Protein AF-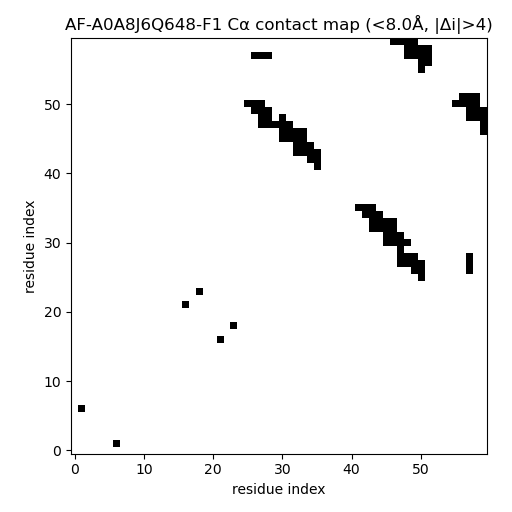A0A8J6Q648-F1 (afdb_monomer)

Structure (mmCIF, N/CA/C/O backbone):
data_AF-A0A8J6Q648-F1
#
_entry.id   AF-A0A8J6Q648-F1
#
loop_
_atom_site.group_PDB
_atom_site.id
_atom_site.type_symbol
_atom_site.label_atom_id
_atom_site.label_alt_id
_atom_site.label_comp_id
_atom_site.label_asym_id
_atom_site.label_entity_id
_atom_site.label_seq_id
_atom_site.pdbx_PDB_ins_code
_atom_site.Cartn_x
_atom_site.Cartn_y
_atom_site.Cartn_z
_atom_site.occupancy
_atom_site.B_iso_or_equiv
_atom_site.auth_seq_id
_atom_site.auth_comp_id
_atom_site.auth_asym_id
_atom_site.auth_atom_id
_atom_site.pdbx_PDB_model_num
ATOM 1 N N . MET A 1 1 ? -29.348 -17.487 30.263 1.00 56.50 1 MET A N 1
ATOM 2 C CA . MET A 1 1 ? -27.923 -17.809 30.053 1.00 56.50 1 MET A CA 1
ATOM 3 C C . MET A 1 1 ? -27.728 -17.900 28.560 1.00 56.50 1 MET A C 1
ATOM 5 O O . MET A 1 1 ? -28.457 -18.660 27.939 1.00 56.50 1 MET A O 1
ATOM 9 N N . SER A 1 2 ? -26.857 -17.075 27.992 1.00 69.06 2 SER A N 1
ATOM 10 C CA . SER A 1 2 ? -26.524 -17.139 26.568 1.00 69.06 2 SER A CA 1
ATOM 11 C C . SER A 1 2 ? -25.807 -18.459 26.293 1.00 69.06 2 SER A C 1
ATOM 13 O O . SER A 1 2 ? -24.945 -18.848 27.088 1.00 69.06 2 SER A O 1
ATOM 15 N N . ASN A 1 3 ? -26.159 -19.159 25.216 1.00 87.19 3 ASN A N 1
ATOM 16 C CA . ASN A 1 3 ? -25.386 -20.327 24.811 1.00 87.19 3 ASN A CA 1
ATOM 17 C C . ASN A 1 3 ? -24.021 -19.858 24.295 1.00 87.19 3 ASN A C 1
ATOM 19 O O . ASN A 1 3 ? -23.887 -18.759 23.762 1.00 87.19 3 ASN A O 1
ATOM 23 N N . ILE A 1 4 ? -22.995 -20.698 24.435 1.00 89.62 4 ILE A N 1
ATOM 24 C CA . ILE A 1 4 ? -21.637 -20.398 23.945 1.00 89.62 4 ILE A CA 1
ATOM 25 C C . ILE A 1 4 ? -21.650 -20.031 22.451 1.00 89.62 4 ILE A C 1
ATOM 27 O O . ILE A 1 4 ? -20.893 -19.165 22.028 1.00 89.62 4 ILE A O 1
ATOM 31 N N . SER A 1 5 ? -22.553 -20.630 21.671 1.00 88.50 5 SER A N 1
ATOM 32 C CA . SER A 1 5 ? -22.790 -20.294 20.264 1.00 88.50 5 SER A CA 1
ATOM 33 C C . SER A 1 5 ? -23.134 -18.821 20.042 1.00 88.50 5 SER A C 1
ATOM 35 O O . SER A 1 5 ? -22.602 -18.205 19.125 1.00 88.50 5 SER A O 1
ATOM 37 N N . ASP A 1 6 ? -23.974 -18.249 20.901 1.00 89.06 6 ASP A N 1
ATOM 38 C CA . ASP A 1 6 ? -24.476 -16.880 20.754 1.00 89.06 6 ASP A CA 1
ATOM 39 C C . ASP A 1 6 ? -23.367 -15.868 21.070 1.00 89.06 6 ASP A C 1
ATOM 41 O O . ASP A 1 6 ? -23.264 -14.819 20.440 1.00 89.06 6 ASP A O 1
ATOM 45 N N . ILE A 1 7 ? -22.496 -16.220 22.022 1.00 91.62 7 ILE A N 1
ATOM 46 C CA . ILE A 1 7 ? -21.304 -15.439 22.369 1.00 91.62 7 ILE A CA 1
ATOM 47 C C . ILE A 1 7 ? -20.318 -15.447 21.197 1.00 91.62 7 ILE A C 1
ATOM 49 O O . ILE A 1 7 ? -19.851 -14.392 20.780 1.00 91.62 7 ILE A O 1
ATOM 53 N N . LEU A 1 8 ? -20.037 -16.625 20.632 1.00 89.69 8 LEU A N 1
ATOM 54 C CA . LEU A 1 8 ? -19.116 -16.764 19.500 1.00 89.69 8 LEU A CA 1
ATOM 55 C C . LEU A 1 8 ? -19.614 -16.026 18.255 1.00 89.69 8 LEU A C 1
ATOM 57 O O . LEU A 1 8 ? -18.815 -15.425 17.541 1.00 89.69 8 LEU A O 1
ATOM 61 N N . GLN A 1 9 ? -20.921 -16.050 18.002 1.00 88.69 9 GLN A N 1
ATOM 62 C CA . GLN A 1 9 ? -21.503 -15.324 16.883 1.00 88.69 9 GLN A CA 1
ATOM 63 C C . GLN A 1 9 ? -21.395 -13.803 17.070 1.00 88.69 9 GLN A C 1
ATOM 65 O O . GLN A 1 9 ? -21.019 -13.108 16.129 1.00 88.69 9 GLN A O 1
ATOM 70 N N . GLY A 1 10 ? -21.633 -13.297 18.284 1.00 89.44 10 GLY A N 1
ATOM 71 C CA . GLY A 1 10 ? -21.452 -11.877 18.598 1.00 89.44 10 GLY A CA 1
ATOM 72 C C . GLY A 1 10 ? -20.000 -11.403 18.462 1.00 89.44 10 GLY A C 1
ATOM 73 O O . GLY A 1 10 ? -19.759 -10.331 17.913 1.00 89.44 10 GLY A O 1
ATOM 74 N N . GLU A 1 11 ? -19.030 -12.205 18.906 1.00 87.50 11 GLU A N 1
ATOM 75 C CA . GLU A 1 11 ? -17.596 -11.921 18.730 1.00 87.50 11 GLU A CA 1
ATOM 76 C C . GLU A 1 11 ? -17.209 -11.892 17.243 1.00 87.50 11 GLU A C 1
ATOM 78 O O . GLU A 1 11 ? -16.557 -10.950 16.799 1.00 87.50 11 GLU A O 1
ATOM 83 N N . TYR A 1 12 ? -17.672 -12.868 16.453 1.00 85.31 12 TYR A N 1
ATOM 84 C CA . TYR A 1 12 ? -17.402 -12.941 15.013 1.00 85.31 12 TYR A CA 1
ATOM 85 C C . TYR A 1 12 ? -17.984 -11.747 14.242 1.00 85.31 12 TYR A C 1
ATOM 87 O O . TYR A 1 12 ? -17.302 -11.128 13.423 1.00 85.31 12 TYR A O 1
ATOM 95 N N . GLU A 1 13 ? -19.241 -11.396 14.513 1.00 84.88 13 GLU A N 1
ATOM 96 C CA . GLU A 1 13 ? -19.906 -10.250 13.886 1.00 84.88 13 GLU A CA 1
ATOM 97 C C . GLU A 1 13 ? -19.278 -8.921 14.326 1.00 84.88 13 GLU A C 1
ATOM 99 O O . GLU A 1 13 ? -19.155 -8.005 13.513 1.00 84.88 13 GLU A O 1
ATOM 104 N N . SER A 1 14 ? -18.824 -8.825 15.579 1.00 83.00 14 SER A N 1
ATOM 105 C CA . SER A 1 14 ? -18.097 -7.668 16.105 1.00 83.00 14 SER A CA 1
ATOM 106 C C . SER A 1 14 ? -16.715 -7.521 15.473 1.00 83.00 14 SER A C 1
ATOM 108 O O . SER A 1 14 ? -16.352 -6.415 15.088 1.00 83.00 14 SER A O 1
ATOM 110 N N . GLU A 1 15 ? -15.938 -8.596 15.327 1.00 77.75 15 GLU A N 1
ATOM 111 C CA . GLU A 1 15 ? -14.618 -8.564 14.683 1.00 77.75 15 GLU A CA 1
ATOM 112 C C . GLU A 1 15 ? -14.741 -8.164 13.209 1.00 77.75 15 GLU A C 1
ATOM 114 O O . GLU A 1 15 ? -14.072 -7.231 12.764 1.00 77.75 15 GLU A O 1
ATOM 119 N N . TYR A 1 16 ? -15.670 -8.792 12.481 1.00 75.38 16 TYR A N 1
ATOM 120 C CA . TYR A 1 16 ? -15.956 -8.450 11.091 1.00 75.38 16 TYR A CA 1
ATOM 121 C C . TYR A 1 16 ? -16.456 -7.003 10.978 1.00 75.38 16 TYR A C 1
ATOM 123 O O . TYR A 1 16 ? -15.909 -6.211 10.217 1.00 75.38 16 TYR A O 1
ATOM 131 N N . GLY A 1 17 ? -17.448 -6.614 11.780 1.00 72.19 17 GLY A N 1
ATOM 132 C CA . GLY A 1 17 ? -17.966 -5.249 11.815 1.00 72.19 17 GLY A CA 1
ATOM 133 C C . GLY A 1 17 ? -16.864 -4.234 12.097 1.00 72.19 17 GLY A C 1
ATOM 134 O O . GLY A 1 17 ? -16.681 -3.306 11.323 1.00 72.19 17 GLY A O 1
ATOM 135 N N . ASN A 1 18 ? -16.053 -4.447 13.131 1.00 69.44 18 ASN A N 1
ATOM 136 C CA . ASN A 1 18 ? -14.955 -3.554 13.487 1.00 69.44 18 ASN A CA 1
ATOM 137 C C . ASN A 1 18 ? -13.864 -3.495 12.412 1.00 69.44 18 ASN A C 1
ATOM 139 O O . ASN A 1 18 ? -13.354 -2.414 12.159 1.00 69.44 18 ASN A O 1
ATOM 143 N N . GLU A 1 19 ? -13.502 -4.589 11.746 1.00 67.19 19 GLU A N 1
ATOM 144 C CA . GLU A 1 19 ? -12.465 -4.553 10.706 1.00 67.19 19 GLU A CA 1
ATOM 145 C C . GLU A 1 19 ? -12.899 -3.771 9.449 1.00 67.19 19 GLU A C 1
ATOM 147 O O . GLU A 1 19 ? -12.064 -3.142 8.789 1.00 67.19 19 GLU A O 1
ATOM 152 N N . TYR A 1 20 ? -14.199 -3.769 9.131 1.00 61.62 20 TYR A N 1
ATOM 153 C CA . TYR A 1 20 ? -14.745 -3.043 7.981 1.00 61.62 2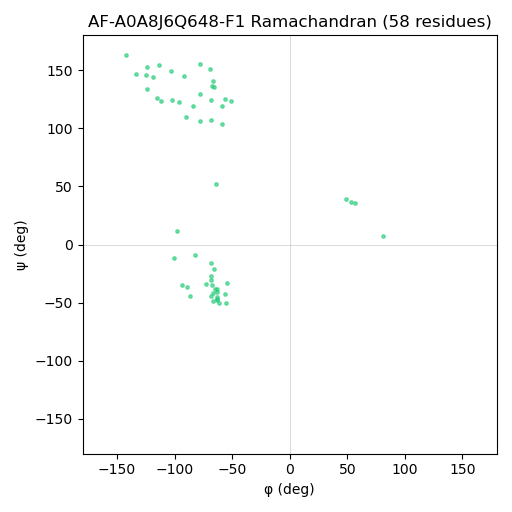0 TYR A CA 1
ATOM 154 C C . TYR A 1 20 ? -15.264 -1.628 8.323 1.00 61.62 20 TYR A C 1
ATOM 156 O O . TYR A 1 20 ? -15.095 -0.733 7.490 1.00 61.62 20 TYR A O 1
ATOM 164 N N . ASP A 1 21 ? -15.840 -1.403 9.515 1.00 59.69 21 ASP A N 1
ATOM 165 C CA . ASP A 1 21 ? -16.366 -0.101 9.978 1.00 59.69 21 ASP A CA 1
ATOM 166 C C . ASP A 1 21 ? -15.330 0.753 10.709 1.00 59.69 21 ASP A C 1
ATOM 168 O O . ASP A 1 21 ? -15.328 1.97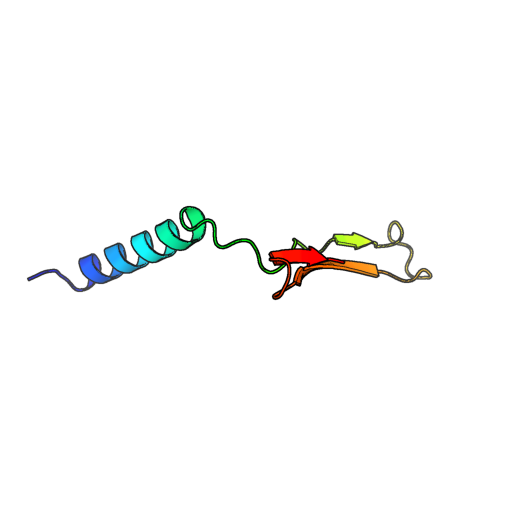9 10.541 1.00 59.69 21 ASP A O 1
ATOM 172 N N . LEU A 1 22 ? -14.420 0.163 11.501 1.00 58.16 22 LEU A N 1
ATOM 173 C CA . LEU A 1 22 ? -13.259 0.930 11.935 1.00 58.16 22 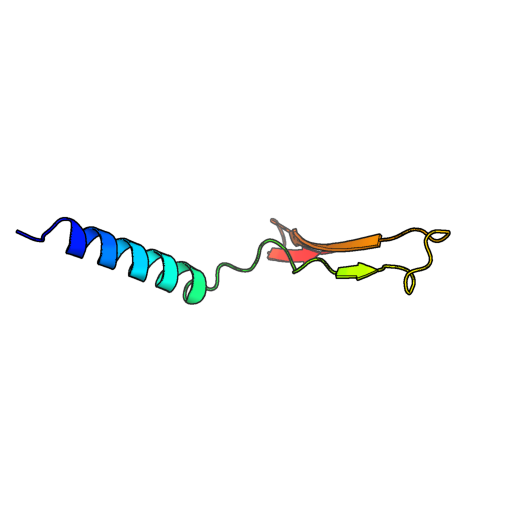LEU A CA 1
ATOM 174 C C . LEU A 1 22 ? -12.439 1.137 10.677 1.00 58.16 22 LEU A C 1
ATOM 176 O O . LEU A 1 22 ? -11.768 0.242 10.168 1.00 58.16 22 LEU A O 1
ATOM 180 N N . SER A 1 23 ? -12.467 2.369 10.190 1.00 59.66 23 SER A N 1
ATOM 181 C CA . SER A 1 23 ? -11.563 2.896 9.184 1.00 59.66 23 SER A CA 1
ATOM 182 C C . SER A 1 23 ? -10.124 2.915 9.722 1.00 59.66 23 SER A C 1
ATOM 184 O O . SER A 1 23 ? -9.476 3.967 9.721 1.00 59.66 23 SER A O 1
ATOM 186 N N . VAL A 1 24 ? -9.619 1.792 10.248 1.00 67.19 24 VAL A N 1
ATOM 187 C CA . VAL A 1 24 ? -8.236 1.607 10.658 1.00 67.19 24 VAL A CA 1
ATOM 188 C C . VAL A 1 24 ? -7.449 1.868 9.402 1.00 67.19 24 VAL A C 1
ATOM 190 O O . VAL A 1 24 ? -7.459 1.107 8.432 1.00 67.19 24 VAL A O 1
ATOM 193 N N . GLN A 1 25 ? -6.860 3.054 9.372 1.00 72.12 25 GLN A N 1
ATOM 194 C CA . GLN A 1 25 ? -6.219 3.529 8.179 1.00 72.12 25 GLN A CA 1
ATOM 195 C C . GLN A 1 25 ? -5.137 2.521 7.821 1.00 72.12 25 GLN A C 1
ATOM 197 O O . GLN A 1 25 ? -4.237 2.253 8.619 1.00 72.12 25 GLN A O 1
ATOM 202 N N . LYS A 1 26 ? -5.266 1.930 6.629 1.00 78.62 26 LYS A N 1
ATOM 203 C CA . LYS A 1 26 ? -4.420 0.812 6.216 1.00 78.62 26 LYS A CA 1
ATOM 204 C C . LYS A 1 26 ? -2.957 1.184 6.429 1.00 78.62 26 LYS A C 1
ATOM 206 O O . LYS A 1 26 ? -2.492 2.207 5.913 1.00 78.62 26 LYS A O 1
ATOM 211 N N . GLN A 1 27 ? -2.266 0.361 7.214 1.00 86.00 27 GLN A N 1
ATOM 212 C CA . GLN A 1 27 ? -0.846 0.544 7.518 1.00 86.00 27 GLN A CA 1
ATOM 213 C C . GLN A 1 27 ? 0.010 0.304 6.277 1.00 86.00 27 GLN A C 1
ATOM 215 O O . GLN A 1 27 ? 1.064 0.912 6.123 1.00 86.00 27 GLN A O 1
ATOM 220 N N . PHE A 1 28 ? -0.486 -0.528 5.359 1.00 88.62 28 PHE A N 1
ATOM 221 C CA . PHE A 1 28 ? 0.175 -0.846 4.105 1.00 88.62 28 PHE A CA 1
ATOM 222 C C . PHE A 1 28 ? -0.800 -0.780 2.930 1.00 88.62 28 PHE A C 1
ATOM 224 O O . PHE A 1 28 ? -1.982 -1.110 3.048 1.00 88.62 28 PHE A O 1
ATOM 231 N N . SER A 1 29 ? -0.304 -0.374 1.765 1.00 89.44 29 SER A N 1
ATOM 232 C CA . SER A 1 29 ? -1.044 -0.509 0.510 1.00 89.44 29 SER A CA 1
ATOM 233 C C . SER A 1 29 ? -0.986 -1.949 -0.001 1.00 89.44 29 SER A C 1
ATOM 235 O O . SER A 1 29 ? 0.012 -2.638 0.207 1.00 89.44 29 SER A O 1
ATOM 237 N N . LYS A 1 30 ? -1.966 -2.357 -0.811 1.00 89.81 30 LYS A N 1
ATOM 238 C CA . LYS A 1 30 ? -1.877 -3.614 -1.568 1.00 89.81 30 LYS A CA 1
ATOM 239 C C . LYS A 1 30 ? -0.606 -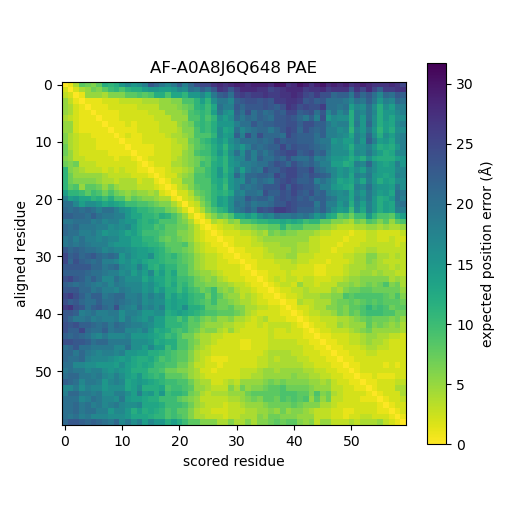3.616 -2.447 1.00 89.81 30 LYS A C 1
ATOM 241 O O . LYS A 1 30 ? -0.428 -2.668 -3.218 1.00 89.81 30 LYS A O 1
ATOM 246 N N . PRO A 1 31 ? 0.276 -4.629 -2.348 1.00 92.00 31 PRO A N 1
ATOM 247 C CA . PRO A 1 31 ? 1.511 -4.664 -3.122 1.00 92.00 31 PRO A CA 1
ATOM 248 C C . PRO A 1 31 ? 1.215 -4.819 -4.618 1.00 92.00 31 PRO A C 1
ATOM 250 O O . PRO A 1 31 ? 0.327 -5.572 -5.021 1.00 92.00 31 PRO A O 1
ATOM 253 N N . LYS A 1 32 ? 1.980 -4.116 -5.455 1.00 92.81 32 LYS A N 1
ATOM 254 C CA . LYS A 1 32 ? 1.944 -4.221 -6.917 1.00 92.81 32 LYS A CA 1
ATOM 255 C C . LYS A 1 32 ? 3.242 -4.842 -7.406 1.00 92.81 32 LYS A C 1
ATOM 257 O O . LYS A 1 32 ? 4.315 -4.299 -7.155 1.00 92.81 32 LYS A O 1
ATOM 262 N N . ILE A 1 33 ? 3.133 -5.943 -8.139 1.00 92.12 33 ILE A N 1
ATOM 263 C CA . ILE A 1 33 ? 4.282 -6.640 -8.714 1.00 92.12 33 ILE A CA 1
ATOM 264 C C . ILE A 1 33 ? 4.461 -6.168 -10.154 1.00 92.12 33 ILE A C 1
ATOM 266 O O . ILE A 1 33 ? 3.553 -6.273 -10.978 1.00 92.12 33 ILE A O 1
ATOM 270 N N . TYR A 1 34 ? 5.637 -5.638 -10.460 1.00 93.50 34 TYR A N 1
ATOM 271 C CA . TYR A 1 34 ? 6.091 -5.439 -11.826 1.00 93.50 34 TYR A CA 1
ATOM 272 C C . TYR A 1 34 ? 6.848 -6.688 -12.273 1.00 93.50 34 TYR A C 1
ATOM 274 O O . TYR A 1 34 ? 7.951 -6.953 -11.79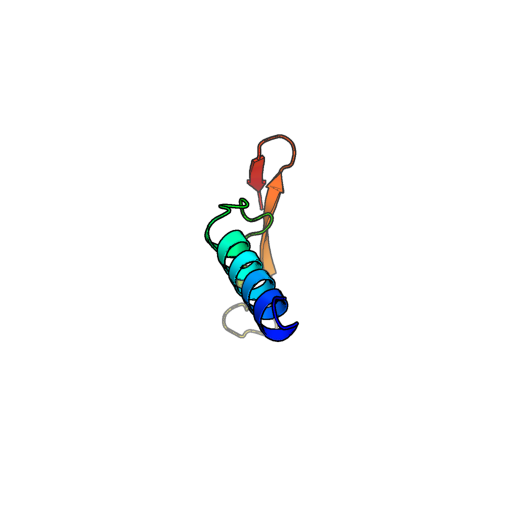9 1.00 93.50 34 TYR A O 1
ATOM 282 N N . THR A 1 35 ? 6.249 -7.446 -13.190 1.00 92.75 35 THR A N 1
ATOM 283 C CA . THR A 1 35 ? 6.780 -8.718 -13.712 1.00 92.75 35 THR A CA 1
ATOM 284 C C . THR A 1 35 ? 7.512 -8.563 -15.047 1.00 92.75 35 THR A C 1
ATOM 286 O O . THR A 1 35 ? 7.772 -9.552 -15.728 1.00 92.75 35 THR A O 1
ATOM 289 N N . ALA A 1 36 ? 7.804 -7.327 -15.470 1.00 91.56 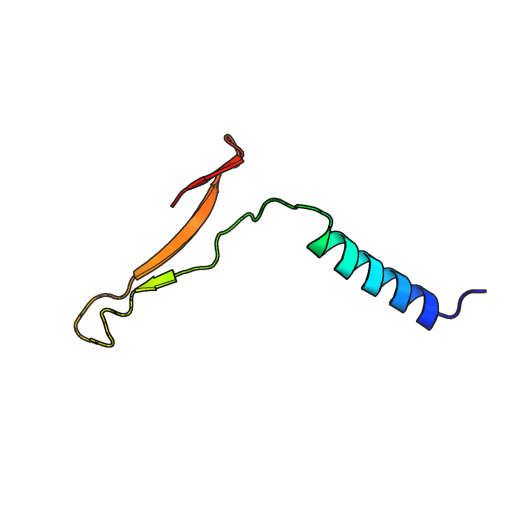36 ALA A N 1
ATOM 290 C CA . ALA A 1 36 ? 8.442 -7.025 -16.754 1.00 91.56 36 ALA A CA 1
ATOM 291 C C . ALA A 1 36 ? 7.786 -7.739 -17.958 1.00 91.56 36 ALA A C 1
ATOM 293 O O . ALA A 1 36 ? 8.477 -8.227 -18.854 1.00 91.56 36 ALA A O 1
ATOM 294 N N . SER A 1 37 ? 6.451 -7.831 -17.947 1.00 90.44 37 SER A N 1
ATOM 295 C CA . SER A 1 37 ? 5.647 -8.557 -18.943 1.00 90.44 37 SER A CA 1
ATOM 296 C C . SER A 1 37 ? 6.028 -10.038 -19.087 1.00 90.44 37 SER A C 1
ATOM 298 O O . SER A 1 37 ? 6.018 -10.579 -20.187 1.00 90.44 37 SER A O 1
ATOM 300 N N . GLY A 1 38 ? 6.405 -10.692 -17.983 1.00 88.75 38 GLY A N 1
ATOM 301 C CA . GLY A 1 38 ? 6.799 -12.104 -17.963 1.00 88.75 38 GLY A CA 1
ATOM 302 C C . GLY A 1 38 ? 8.242 -12.362 -18.405 1.00 88.75 38 GLY A C 1
ATOM 303 O O . GLY A 1 38 ? 8.650 -13.513 -18.538 1.00 88.75 38 GLY A O 1
ATOM 304 N N . ASN A 1 39 ? 9.045 -11.315 -18.621 1.00 91.88 39 ASN A N 1
ATOM 305 C CA . ASN A 1 39 ? 10.442 -11.474 -19.006 1.00 91.88 39 ASN A CA 1
ATOM 306 C C . ASN A 1 39 ? 11.314 -11.831 -17.789 1.00 91.88 39 ASN A C 1
ATOM 308 O O . ASN A 1 39 ? 11.641 -10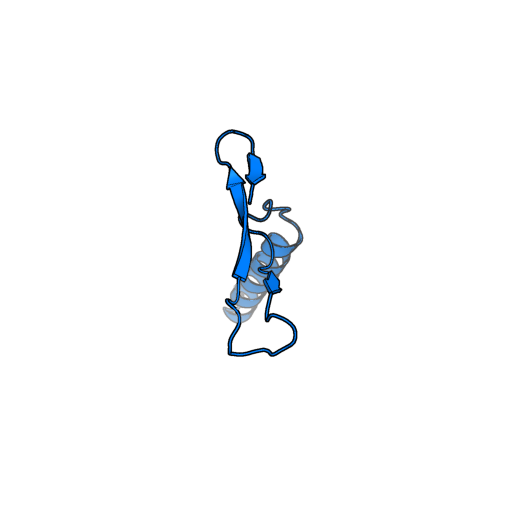.971 -16.972 1.00 91.88 39 ASN A O 1
ATOM 312 N N . LEU A 1 40 ? 11.742 -13.092 -17.718 1.00 88.25 40 LEU A N 1
ATOM 313 C CA . LEU A 1 40 ? 12.585 -13.633 -16.644 1.00 88.25 40 LEU A CA 1
ATOM 314 C C . LEU A 1 40 ? 14.024 -13.087 -16.633 1.00 88.25 40 LEU A C 1
ATOM 316 O O . LEU A 1 40 ? 14.717 -13.212 -15.630 1.00 88.25 40 LEU A O 1
ATOM 320 N N . LYS A 1 41 ? 14.490 -12.467 -17.726 1.00 93.19 41 LYS A N 1
ATOM 321 C CA . LYS A 1 41 ? 15.815 -11.822 -17.787 1.00 93.19 41 LYS A CA 1
ATOM 322 C C . LYS A 1 41 ? 15.812 -10.412 -17.190 1.00 93.19 41 LYS A C 1
ATOM 324 O O . LYS A 1 41 ? 16.870 -9.801 -17.056 1.00 93.19 41 LYS A O 1
ATOM 329 N N . LYS A 1 42 ? 14.635 -9.863 -16.872 1.00 92.62 42 LYS A N 1
ATOM 330 C CA . LYS A 1 42 ? 14.478 -8.531 -16.277 1.00 92.62 42 LYS A CA 1
ATOM 331 C C . LYS A 1 42 ? 14.184 -8.649 -14.784 1.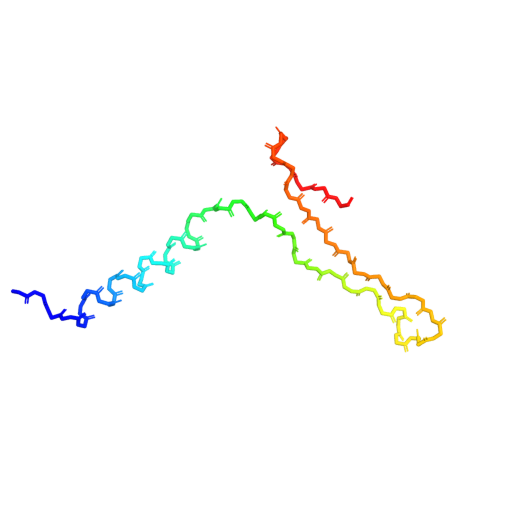00 92.62 42 LYS A C 1
ATOM 333 O O . LYS A 1 42 ? 13.548 -9.597 -14.337 1.00 92.62 42 LYS A O 1
ATOM 338 N N . ARG A 1 43 ? 14.626 -7.652 -14.013 1.00 90.31 43 ARG A N 1
ATOM 339 C CA . ARG A 1 43 ? 14.345 -7.583 -12.574 1.00 90.31 43 ARG A CA 1
ATOM 340 C C . ARG A 1 43 ? 12.862 -7.345 -12.338 1.00 90.31 43 ARG A C 1
ATOM 342 O O . ARG A 1 43 ? 12.246 -6.504 -12.996 1.00 90.31 43 ARG A O 1
ATOM 349 N N . TRP A 1 44 ? 12.315 -8.081 -11.385 1.00 92.56 44 TRP A N 1
ATOM 350 C CA . TRP A 1 44 ? 10.971 -7.854 -10.886 1.00 92.56 44 TRP A CA 1
ATOM 351 C C . TRP A 1 44 ? 11.040 -6.906 -9.701 1.00 92.56 44 TRP A C 1
ATOM 353 O O . TRP A 1 44 ? 11.989 -6.940 -8.919 1.00 92.56 44 TRP A O 1
ATOM 363 N N . TYR A 1 45 ? 10.029 -6.057 -9.580 1.00 92.50 45 TYR A N 1
ATOM 364 C CA . TYR A 1 45 ? 9.928 -5.108 -8.480 1.00 92.50 45 TYR A CA 1
ATOM 365 C C . TYR A 1 45 ? 8.598 -5.313 -7.775 1.00 92.50 45 TYR A C 1
ATOM 367 O O . TYR A 1 45 ? 7.554 -5.410 -8.423 1.00 92.50 45 TYR A O 1
ATOM 375 N N . VAL A 1 46 ? 8.635 -5.365 -6.448 1.00 92.50 46 VAL A N 1
ATOM 376 C CA . VAL A 1 46 ? 7.436 -5.316 -5.618 1.00 92.50 46 VAL A CA 1
ATOM 377 C C . VAL A 1 46 ? 7.347 -3.919 -5.056 1.00 92.50 46 VAL A C 1
ATOM 379 O O . VAL A 1 46 ? 8.276 -3.429 -4.422 1.00 92.50 46 VAL A O 1
ATOM 382 N N . TYR A 1 47 ? 6.219 -3.277 -5.299 1.00 94.31 47 TYR A N 1
ATOM 383 C CA . TYR A 1 47 ? 5.980 -1.943 -4.814 1.00 94.31 47 TYR A CA 1
ATOM 384 C C . TYR A 1 47 ? 4.832 -1.934 -3.818 1.00 94.31 47 TYR A C 1
ATOM 386 O O . TYR A 1 47 ? 3.720 -2.342 -4.150 1.00 94.31 47 TYR A O 1
ATOM 394 N N . PHE A 1 48 ? 5.074 -1.388 -2.639 1.00 94.00 48 PHE A N 1
ATOM 395 C CA . PHE A 1 48 ? 4.057 -1.144 -1.629 1.00 94.00 48 PHE A CA 1
ATOM 396 C C . PHE A 1 48 ? 4.364 0.181 -0.937 1.00 94.00 48 PHE A C 1
ATOM 398 O O . PHE A 1 48 ? 5.465 0.709 -1.058 1.00 94.00 48 PHE A O 1
ATOM 405 N N . SER A 1 49 ? 3.377 0.727 -0.247 1.00 91.62 49 SER A N 1
ATOM 406 C CA . SER A 1 49 ? 3.530 1.900 0.592 1.00 91.62 49 SER A CA 1
ATOM 407 C C . SER A 1 49 ? 3.202 1.542 2.030 1.00 91.62 49 SER A C 1
ATOM 409 O O . SER A 1 49 ? 2.303 0.732 2.258 1.00 91.62 49 SER A O 1
ATOM 411 N N . TYR A 1 50 ? 3.914 2.146 2.973 1.00 92.56 50 TYR A N 1
ATOM 412 C CA . TYR A 1 50 ? 3.677 2.027 4.407 1.00 92.56 50 TYR A CA 1
ATOM 413 C C . TYR A 1 50 ? 3.213 3.366 4.976 1.00 92.56 50 TYR A C 1
ATOM 415 O O . TYR A 1 50 ? 3.487 4.427 4.413 1.00 92.56 50 TYR A O 1
ATOM 423 N N . ARG A 1 51 ? 2.487 3.323 6.084 1.00 89.94 51 ARG A N 1
ATOM 424 C CA . ARG A 1 51 ? 1.987 4.504 6.779 1.00 89.94 51 ARG A CA 1
ATOM 425 C C . ARG A 1 51 ? 3.074 5.044 7.699 1.00 89.94 51 ARG A C 1
ATOM 427 O O . ARG A 1 51 ? 3.553 4.346 8.586 1.00 89.94 51 ARG A O 1
ATOM 434 N N . ASP A 1 52 ? 3.492 6.280 7.456 1.00 90.50 52 ASP A N 1
ATOM 435 C CA . ASP A 1 52 ? 4.474 6.952 8.302 1.00 90.50 52 ASP A CA 1
ATOM 436 C C . ASP A 1 52 ? 3.849 7.231 9.681 1.00 90.50 52 ASP A C 1
ATOM 438 O O . ASP A 1 52 ? 2.807 7.890 9.738 1.00 90.50 52 ASP A O 1
ATOM 442 N N . PRO A 1 53 ? 4.462 6.782 10.790 1.00 88.06 53 PRO A N 1
ATOM 443 C CA . PRO A 1 53 ? 3.917 6.995 12.129 1.00 88.06 53 PRO A CA 1
ATOM 444 C C . PRO A 1 53 ? 3.882 8.474 12.545 1.00 88.06 53 PRO A C 1
ATOM 446 O O . PRO A 1 53 ? 3.121 8.833 13.437 1.00 88.06 53 PRO A O 1
ATOM 449 N N . LYS A 1 54 ? 4.690 9.343 11.919 1.00 90.81 54 LYS A N 1
ATOM 450 C CA . LYS A 1 54 ? 4.763 10.778 12.236 1.00 90.81 54 LYS A CA 1
ATOM 451 C C . LYS A 1 54 ? 3.731 11.597 11.473 1.00 90.81 54 LYS A C 1
ATOM 453 O O . LYS A 1 54 ? 3.124 12.495 12.042 1.00 90.81 54 LYS A O 1
ATOM 458 N N . THR A 1 55 ? 3.565 11.332 10.176 1.00 89.38 55 THR A N 1
ATOM 459 C CA . THR A 1 55 ? 2.673 12.126 9.309 1.00 89.38 55 THR A CA 1
ATOM 460 C C . THR A 1 55 ? 1.333 11.457 9.057 1.00 89.38 55 THR A C 1
ATOM 462 O O . THR A 1 55 ? 0.433 12.090 8.516 1.00 89.38 55 THR A O 1
ATOM 465 N N . ASN A 1 56 ? 1.195 10.182 9.425 1.00 84.12 56 ASN A N 1
ATOM 466 C CA . ASN A 1 56 ? 0.012 9.371 9.180 1.00 84.12 56 ASN A CA 1
ATOM 467 C C . ASN A 1 56 ? -0.404 9.366 7.691 1.00 84.12 56 ASN A C 1
ATOM 469 O O . ASN A 1 56 ? -1.583 9.382 7.335 1.00 84.12 56 ASN A O 1
ATOM 473 N N . THR A 1 57 ? 0.585 9.367 6.794 1.00 87.94 57 THR A N 1
ATOM 474 C CA . THR A 1 57 ? 0.402 9.313 5.337 1.00 87.94 57 THR A CA 1
ATOM 475 C C . THR A 1 57 ? 1.160 8.129 4.748 1.00 87.94 57 THR A C 1
ATOM 477 O O . THR A 1 57 ? 2.149 7.670 5.317 1.00 87.94 57 THR A O 1
ATOM 480 N N . LEU A 1 58 ? 0.688 7.606 3.613 1.00 88.88 58 LEU A N 1
ATOM 481 C CA . LEU A 1 58 ? 1.342 6.490 2.928 1.00 88.88 58 LEU A CA 1
ATOM 482 C C . LEU A 1 58 ? 2.577 6.974 2.150 1.00 88.88 58 LEU A C 1
ATOM 484 O O . LEU A 1 58 ? 2.477 7.906 1.351 1.00 88.88 58 LEU A O 1
ATOM 488 N N . LYS A 1 59 ? 3.718 6.311 2.352 1.00 89.94 59 LYS A N 1
ATOM 489 C CA . LYS A 1 59 ? 5.001 6.547 1.669 1.00 89.94 59 LYS A CA 1
ATOM 490 C C . LYS A 1 59 ? 5.500 5.259 1.016 1.00 89.94 59 LYS A C 1
ATOM 492 O O . LYS A 1 59 ? 5.220 4.180 1.525 1.00 89.94 59 LYS A O 1
ATOM 497 N N . ARG A 1 60 ? 6.166 5.367 -0.135 1.00 86.00 60 ARG A N 1
ATOM 498 C CA . ARG A 1 60 ? 6.627 4.249 -0.977 1.00 86.00 60 ARG A CA 1
ATOM 499 C C . ARG A 1 60 ? 8.145 4.175 -0.983 1.00 86.00 60 ARG A C 1
ATOM 501 O O . ARG A 1 60 ? 8.751 5.267 -0.998 1.00 86.00 60 ARG A O 1
#

Sequence (60 aa):
MSNISDILQGEYESEYGNEYDLSVQKQFSKPKIYTASGNLKKRWYVYFSYRDPKTNTLKR

Mean predicted aligned error: 10.36 Å

Foldseek 3Di:
DDDPVNVVVVVVCCVVCCVVVVPPPDQKDDWDWDCVVVDPVDDIDIDMWGQDPVPRDTDD

Solvent-accessible surface area (backbone atoms only — not comparable to full-atom values): 3760 Å² total; per-residue (Å²): 132,83,53,71,66,59,53,52,48,52,52,51,52,46,52,54,45,45,66,70,68,46,77,68,72,67,57,55,50,84,70,45,76,44,53,59,92,76,38,84,93,49,81,68,46,80,46,52,28,40,44,38,90,87,78,74,43,78,47,112

Organism: NCBI:txid2683592

Radius of gyration: 19.78 Å; Cα contacts (8 Å, |Δi|>4): 53; chains: 1; bounding box: 44×32×49 Å

Secondary structure (DSSP, 8-state):
---HHHHHHHHHHHHHHHHHHS----SBPPPEEE-GGG-TTSPPEEE--EE-TTT-SEE-

pLDDT: mean 84.65, std 10.34, range [56.5, 94.31]